Protein AF-A0A925G1A4-F1 (afdb_monomer_lite)

Structure (mmCIF, N/CA/C/O backbone):
data_AF-A0A925G1A4-F1
#
_entry.id   AF-A0A925G1A4-F1
#
loop_
_atom_site.group_PDB
_atom_site.id
_atom_site.type_symbol
_atom_site.label_atom_id
_atom_site.label_alt_id
_atom_site.label_comp_id
_atom_site.label_asym_id
_atom_site.label_entity_id
_atom_site.label_seq_id
_atom_site.pdbx_PDB_ins_code
_atom_site.Cartn_x
_atom_site.Cartn_y
_atom_site.Cartn_z
_atom_site.oc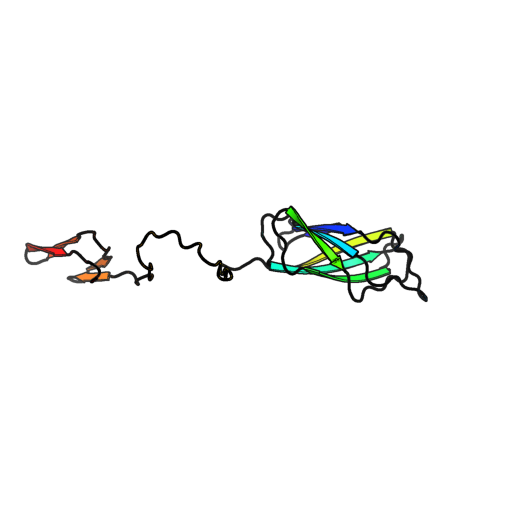cupancy
_atom_site.B_iso_or_equiv
_atom_site.auth_seq_id
_atom_site.auth_comp_id
_atom_site.auth_asym_id
_atom_site.auth_atom_id
_atom_site.pdbx_PDB_model_num
ATOM 1 N N . ALA A 1 1 ? 0.134 -6.797 -3.977 1.00 95.00 1 ALA A N 1
ATOM 2 C CA . ALA A 1 1 ? 1.045 -6.710 -2.817 1.00 95.00 1 ALA A CA 1
ATOM 3 C C . ALA A 1 1 ? 0.226 -6.733 -1.526 1.00 95.00 1 ALA A C 1
ATOM 5 O O . ALA A 1 1 ? -0.954 -6.412 -1.586 1.00 95.00 1 ALA A O 1
ATOM 6 N N . VAL A 1 2 ? 0.806 -7.126 -0.390 1.00 97.75 2 VAL A N 1
ATOM 7 C CA . VAL A 1 2 ? 0.113 -7.206 0.911 1.00 97.75 2 VAL A CA 1
ATOM 8 C C . VAL A 1 2 ? 0.983 -6.549 1.978 1.00 97.75 2 VAL A C 1
ATOM 10 O O . VAL A 1 2 ? 2.199 -6.725 1.942 1.00 97.75 2 VAL A O 1
ATOM 13 N N . ALA A 1 3 ? 0.368 -5.806 2.898 1.00 97.56 3 ALA A N 1
ATOM 14 C CA . ALA A 1 3 ? 1.012 -5.302 4.108 1.00 97.56 3 ALA A CA 1
ATOM 15 C C . ALA A 1 3 ? 0.375 -5.939 5.348 1.00 97.56 3 ALA A C 1
ATOM 17 O O . ALA A 1 3 ? -0.840 -6.164 5.389 1.00 97.56 3 ALA A O 1
ATOM 18 N N . VAL A 1 4 ? 1.205 -6.211 6.352 1.00 96.69 4 VAL A N 1
ATOM 19 C CA . VAL A 1 4 ? 0.800 -6.820 7.623 1.00 96.69 4 VAL A CA 1
ATOM 20 C C . VAL A 1 4 ? 0.774 -5.797 8.759 1.00 96.69 4 VAL A C 1
ATOM 22 O O . VAL A 1 4 ? 1.422 -4.754 8.656 1.00 96.69 4 VAL A O 1
ATOM 25 N N . ASP A 1 5 ? 0.013 -6.085 9.812 1.00 93.06 5 ASP A N 1
ATOM 26 C CA . ASP A 1 5 ? 0.031 -5.337 11.073 1.00 93.06 5 ASP A CA 1
ATOM 27 C C . ASP A 1 5 ? 1.209 -5.750 11.977 1.00 93.06 5 ASP A C 1
ATOM 29 O O . ASP A 1 5 ? 2.064 -6.557 11.598 1.00 93.06 5 ASP A O 1
ATOM 33 N N . ALA A 1 6 ? 1.270 -5.170 13.180 1.00 89.75 6 ALA A N 1
ATOM 34 C CA . ALA A 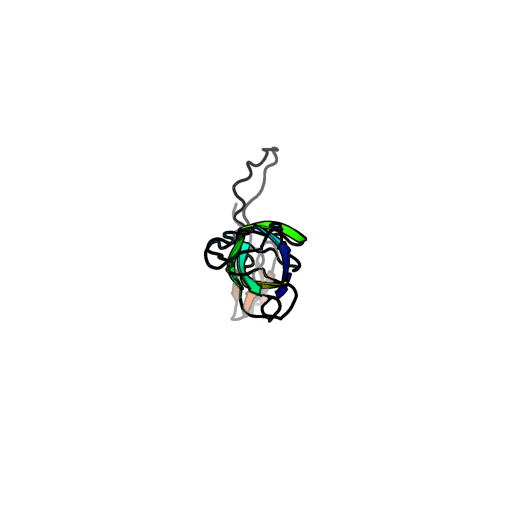1 6 ? 2.320 -5.444 14.159 1.00 89.75 6 ALA A CA 1
ATOM 35 C C . ALA A 1 6 ? 2.320 -6.904 14.650 1.00 89.75 6 ALA A C 1
ATOM 37 O O . ALA A 1 6 ? 3.364 -7.421 15.043 1.00 89.75 6 ALA A O 1
ATOM 38 N N . GLU A 1 7 ? 1.173 -7.584 14.587 1.00 92.25 7 GLU A N 1
ATOM 39 C CA . GLU A 1 7 ? 1.019 -8.996 14.935 1.00 92.25 7 GLU A CA 1
ATOM 40 C C . GLU A 1 7 ? 1.269 -9.935 13.739 1.00 92.25 7 GLU A C 1
ATOM 42 O O . GLU A 1 7 ? 1.119 -11.151 13.861 1.00 92.25 7 GLU A O 1
ATOM 47 N N . GLY A 1 8 ? 1.648 -9.396 12.575 1.00 91.38 8 GLY A N 1
ATOM 48 C CA . GLY A 1 8 ? 1.918 -10.165 11.360 1.00 91.38 8 GLY A CA 1
ATOM 49 C C . GLY A 1 8 ? 0.663 -10.618 10.607 1.00 91.38 8 GLY A C 1
ATOM 50 O O . GLY A 1 8 ? 0.762 -11.416 9.672 1.00 91.38 8 GLY A O 1
ATOM 51 N N . ARG A 1 9 ? -0.522 -10.119 10.969 1.00 94.50 9 ARG A N 1
ATOM 52 C CA . ARG A 1 9 ? -1.778 -10.420 10.271 1.00 94.50 9 ARG A CA 1
ATOM 53 C C . ARG A 1 9 ? -1.912 -9.527 9.048 1.00 94.50 9 ARG A C 1
ATOM 55 O O . ARG A 1 9 ? -1.442 -8.396 9.030 1.00 94.50 9 ARG A O 1
ATOM 62 N N . THR A 1 10 ? -2.586 -10.015 8.011 1.00 96.38 10 THR A N 1
ATOM 63 C CA . THR A 1 10 ? -2.851 -9.204 6.813 1.00 96.38 10 THR A CA 1
ATOM 64 C C . THR A 1 10 ? -3.741 -8.012 7.163 1.00 96.38 10 THR A C 1
ATOM 66 O O . THR A 1 10 ? -4.872 -8.198 7.604 1.00 96.38 10 THR A O 1
ATOM 69 N N . ALA A 1 11 ? -3.240 -6.799 6.929 1.00 97.50 11 ALA A N 1
ATOM 70 C CA . ALA A 1 11 ? -3.959 -5.562 7.209 1.00 97.50 11 ALA A CA 1
ATOM 71 C C . ALA A 1 11 ? -4.447 -4.884 5.928 1.00 97.50 11 ALA A C 1
ATOM 73 O O . ALA A 1 11 ? -5.611 -4.499 5.837 1.00 97.50 11 ALA A O 1
ATOM 74 N N . LEU A 1 12 ? -3.576 -4.777 4.919 1.00 98.44 12 LEU A N 1
ATOM 75 C CA . LEU A 1 12 ? -3.886 -4.105 3.658 1.00 98.44 12 LEU A CA 1
ATOM 76 C C . LEU A 1 12 ? -3.550 -4.984 2.455 1.00 98.44 12 LEU A C 1
ATOM 78 O O . LEU A 1 12 ? -2.507 -5.641 2.423 1.00 98.44 12 LEU A O 1
ATOM 82 N N . ALA A 1 13 ? -4.378 -4.907 1.419 1.00 98.38 13 ALA A N 1
ATOM 83 C CA . ALA A 1 13 ? -4.051 -5.395 0.085 1.00 98.38 13 ALA A CA 1
ATOM 84 C C . ALA A 1 13 ? -3.824 -4.213 -0.865 1.00 98.38 13 ALA A C 1
ATOM 86 O O . ALA A 1 13 ? -4.594 -3.261 -0.889 1.00 98.38 13 ALA A O 1
ATOM 87 N N . GLY A 1 14 ? -2.759 -4.278 -1.661 1.00 98.00 14 GLY A N 1
ATOM 88 C CA . GLY A 1 14 ? -2.402 -3.265 -2.650 1.00 98.00 14 GLY A CA 1
ATOM 89 C C . GLY A 1 14 ? -2.483 -3.800 -4.075 1.00 98.00 14 GLY A C 1
ATOM 90 O O . GLY A 1 14 ? -1.938 -4.870 -4.381 1.00 98.00 14 GLY A O 1
ATOM 91 N N . ARG A 1 15 ? -3.088 -3.013 -4.967 1.00 98.00 15 ARG A N 1
ATOM 92 C CA . ARG A 1 15 ? -3.139 -3.239 -6.418 1.00 98.00 15 ARG A CA 1
ATOM 93 C C . ARG A 1 15 ? -2.623 -2.016 -7.174 1.00 98.00 15 ARG A C 1
ATOM 95 O O . ARG A 1 15 ? -2.890 -0.889 -6.780 1.00 98.00 15 ARG A O 1
ATOM 102 N N . LEU A 1 16 ? -1.930 -2.240 -8.286 1.00 97.12 16 LEU A N 1
ATOM 103 C CA . LEU A 1 16 ? -1.507 -1.165 -9.185 1.00 97.12 16 LEU A CA 1
ATOM 104 C C . LEU A 1 16 ? -2.663 -0.734 -10.090 1.00 97.12 16 LEU A C 1
ATOM 106 O O . LEU A 1 16 ? -3.380 -1.581 -10.629 1.00 97.12 16 LEU A O 1
ATOM 110 N N . ARG A 1 17 ? -2.818 0.580 -10.268 1.00 97.31 17 ARG A N 1
ATOM 111 C CA . ARG A 1 17 ? -3.652 1.171 -11.325 1.00 97.31 17 ARG A CA 1
ATOM 112 C C . ARG A 1 17 ? -2.816 1.658 -12.493 1.00 97.31 17 ARG A C 1
ATOM 114 O O . ARG A 1 17 ? -3.222 1.468 -13.633 1.00 97.31 17 ARG A O 1
ATOM 121 N N . THR A 1 18 ? -1.651 2.239 -12.220 1.00 94.88 18 THR A N 1
ATOM 122 C CA . THR A 1 18 ? -0.686 2.564 -13.271 1.00 94.88 18 THR A CA 1
ATOM 123 C C . THR A 1 18 ? -0.134 1.276 -13.872 1.00 94.88 18 THR A C 1
ATOM 125 O O . THR A 1 18 ? 0.418 0.441 -13.155 1.00 94.88 18 THR A O 1
ATOM 128 N N . THR A 1 19 ? -0.308 1.110 -15.181 1.00 89.94 19 THR A N 1
ATOM 129 C CA . THR A 1 19 ? 0.092 -0.098 -15.914 1.00 89.94 19 THR A CA 1
ATOM 130 C C . THR A 1 19 ? 1.439 0.047 -16.613 1.00 89.94 19 THR A C 1
ATOM 132 O O . THR A 1 19 ? 2.175 -0.933 -16.686 1.00 89.94 19 THR A O 1
ATOM 135 N N . ASP A 1 20 ? 1.791 1.244 -17.093 1.00 93.19 20 ASP A N 1
ATOM 136 C CA . ASP A 1 20 ? 3.121 1.496 -17.652 1.00 93.19 20 ASP A CA 1
ATOM 137 C C . ASP A 1 20 ? 4.078 1.979 -16.561 1.00 93.19 20 ASP A C 1
ATOM 139 O O . ASP A 1 20 ? 3.988 3.105 -16.073 1.00 93.19 20 ASP A O 1
ATOM 143 N N . LEU A 1 21 ? 4.978 1.086 -16.156 1.00 95.25 21 LEU A N 1
ATOM 144 C CA . LEU A 1 21 ? 5.975 1.322 -15.113 1.00 95.25 21 LEU A CA 1
ATOM 145 C C . LEU A 1 21 ? 7.405 1.332 -15.668 1.00 95.25 21 LEU A C 1
ATOM 147 O O . LEU A 1 21 ? 8.360 1.269 -14.897 1.00 95.25 21 LEU A O 1
ATOM 151 N N . ARG A 1 22 ? 7.573 1.380 -16.996 1.00 92.56 22 ARG A N 1
ATOM 152 C CA . ARG A 1 22 ? 8.880 1.296 -17.665 1.00 92.56 22 ARG A CA 1
ATOM 153 C C . ARG A 1 22 ? 9.643 2.617 -17.550 1.00 92.56 22 ARG A C 1
ATOM 155 O O . ARG A 1 22 ? 9.722 3.384 -18.502 1.00 92.56 22 ARG A O 1
ATOM 162 N N . GLY A 1 23 ? 10.184 2.888 -16.367 1.00 91.81 23 GLY A N 1
ATOM 163 C CA . GLY A 1 23 ? 11.063 4.030 -16.138 1.00 91.81 23 GLY A CA 1
ATOM 164 C C . GLY A 1 23 ? 12.496 3.777 -16.599 1.00 91.81 23 GLY A C 1
ATOM 165 O O . GLY A 1 23 ? 12.945 2.632 -16.664 1.00 91.81 23 GLY A O 1
ATOM 166 N N . ALA A 1 24 ? 13.226 4.860 -16.859 1.00 93.75 24 ALA A N 1
ATOM 167 C CA . ALA A 1 24 ? 14.662 4.849 -17.131 1.00 93.75 24 ALA A CA 1
ATOM 168 C C . ALA A 1 24 ? 15.391 5.920 -16.301 1.00 93.75 24 ALA A C 1
ATOM 170 O O . ALA A 1 24 ? 14.769 6.734 -15.614 1.00 93.75 24 ALA A O 1
ATOM 171 N N . ILE A 1 25 ? 16.726 5.913 -16.334 1.00 91.81 25 ILE A N 1
ATOM 172 C CA . ILE A 1 25 ? 17.560 6.830 -15.537 1.00 91.81 25 ILE A CA 1
ATOM 173 C C . ILE A 1 25 ? 17.301 8.299 -15.907 1.00 91.81 25 ILE A C 1
ATOM 175 O O . ILE A 1 25 ? 17.213 9.148 -15.019 1.00 91.81 25 ILE A O 1
ATOM 179 N N . ASP A 1 26 ? 17.179 8.590 -17.199 1.00 94.00 26 ASP A N 1
ATOM 180 C CA . ASP A 1 26 ? 16.955 9.921 -17.773 1.00 94.00 26 ASP A CA 1
ATOM 181 C C . ASP A 1 26 ? 15.467 10.308 -17.841 1.00 94.00 26 ASP A C 1
ATOM 183 O O . ASP A 1 26 ? 15.124 11.489 -17.805 1.00 94.00 26 ASP A O 1
ATOM 187 N N . SER A 1 27 ? 14.583 9.312 -17.879 1.00 94.12 27 SER A N 1
ATOM 188 C CA . SER A 1 27 ? 13.131 9.456 -17.995 1.00 94.12 27 SER A CA 1
ATOM 189 C C . SER A 1 27 ? 12.406 8.586 -16.955 1.00 94.12 27 SER A C 1
ATOM 191 O O . SER A 1 27 ? 11.768 7.581 -17.281 1.00 94.12 27 SER A O 1
ATOM 193 N N . PRO A 1 28 ? 12.513 8.928 -15.658 1.00 95.62 28 PRO A N 1
ATOM 194 C CA . PRO A 1 28 ? 11.901 8.120 -14.618 1.00 95.62 28 PRO A CA 1
ATOM 195 C C . PRO A 1 28 ? 10.377 8.243 -14.649 1.00 95.62 28 PRO A C 1
ATOM 197 O O . PRO A 1 28 ? 9.843 9.347 -14.773 1.00 95.62 28 PRO A O 1
ATOM 200 N N . VAL A 1 29 ? 9.672 7.131 -14.423 1.00 96.12 29 VAL A N 1
ATOM 201 C CA . VAL A 1 29 ? 8.231 7.186 -14.133 1.00 96.12 29 VAL A CA 1
ATOM 202 C C . VAL A 1 29 ? 8.060 7.796 -12.749 1.00 96.12 29 VAL A C 1
ATOM 204 O O . VAL A 1 29 ? 8.656 7.335 -11.769 1.00 96.12 29 VAL A O 1
ATOM 207 N N . THR A 1 30 ? 7.259 8.851 -12.673 1.00 95.06 30 THR A N 1
ATOM 208 C CA . THR A 1 30 ? 6.949 9.551 -11.431 1.00 95.06 30 THR A CA 1
ATOM 209 C C . THR A 1 30 ? 5.496 9.332 -11.056 1.00 95.06 30 THR A C 1
ATOM 211 O O . THR A 1 30 ? 4.650 9.168 -11.927 1.00 95.06 30 THR A O 1
ATOM 214 N N . ASN A 1 31 ? 5.229 9.337 -9.750 1.00 89.88 31 ASN A N 1
ATOM 215 C CA . ASN A 1 31 ? 3.886 9.326 -9.175 1.00 89.88 31 ASN A CA 1
ATOM 216 C C . ASN A 1 31 ? 2.924 8.281 -9.778 1.00 89.88 31 ASN A C 1
ATOM 218 O O . ASN A 1 31 ? 2.151 8.567 -10.691 1.00 89.88 31 ASN A O 1
ATOM 222 N N . ILE A 1 32 ? 2.949 7.062 -9.248 1.00 95.38 32 ILE A N 1
ATOM 223 C CA . ILE A 1 32 ? 2.026 6.013 -9.689 1.00 95.38 32 ILE A CA 1
ATOM 224 C C . ILE A 1 32 ? 0.765 6.018 -8.833 1.00 95.38 32 ILE A C 1
ATOM 226 O O . ILE A 1 32 ? 0.785 6.447 -7.679 1.00 95.38 32 ILE A O 1
ATOM 230 N N . ARG A 1 33 ? -0.300 5.437 -9.380 1.00 97.31 33 ARG A N 1
ATOM 231 C CA . ARG A 1 33 ? -1.564 5.231 -8.688 1.00 97.31 33 ARG A CA 1
ATOM 232 C C . ARG A 1 33 ? -1.710 3.795 -8.210 1.00 97.31 33 ARG A C 1
ATOM 234 O O . ARG A 1 33 ? -1.489 2.835 -8.961 1.00 97.31 33 ARG A O 1
ATOM 241 N N . LEU A 1 34 ? -2.140 3.662 -6.964 1.00 97.56 34 LEU A N 1
ATOM 242 C CA . LEU A 1 34 ? -2.396 2.415 -6.259 1.00 97.56 34 LEU A CA 1
ATOM 243 C C . LEU A 1 34 ? -3.844 2.389 -5.775 1.00 97.56 34 LEU A C 1
ATOM 245 O O . LEU A 1 34 ? -4.405 3.417 -5.419 1.00 97.56 34 LEU A O 1
ATOM 249 N N . VAL A 1 35 ? -4.432 1.200 -5.719 1.00 98.38 35 VAL A N 1
ATOM 250 C CA . VAL A 1 35 ? -5.636 0.925 -4.929 1.00 98.38 35 VAL A CA 1
ATOM 251 C C . VAL A 1 35 ? -5.185 0.187 -3.681 1.00 98.38 35 VAL A C 1
ATOM 253 O O . VAL A 1 35 ? -4.523 -0.850 -3.790 1.00 98.38 35 VAL A O 1
ATOM 256 N N . ILE A 1 36 ? -5.553 0.704 -2.518 1.00 98.50 36 ILE A N 1
ATOM 257 C CA . ILE A 1 36 ? -5.319 0.066 -1.226 1.00 98.50 36 ILE A CA 1
ATOM 258 C C . ILE A 1 36 ? -6.668 -0.341 -0.652 1.00 98.50 36 ILE A C 1
ATOM 260 O O . ILE A 1 36 ? -7.590 0.465 -0.601 1.00 98.50 36 ILE A O 1
ATOM 264 N N . GLU A 1 37 ? -6.765 -1.588 -0.219 1.00 98.56 37 GLU A N 1
ATOM 265 C CA . GLU A 1 37 ? -7.948 -2.180 0.388 1.00 98.56 37 GLU A CA 1
ATOM 266 C C . GLU A 1 37 ? -7.649 -2.585 1.830 1.00 98.56 37 GLU A C 1
ATOM 268 O O . GLU A 1 37 ? -6.616 -3.207 2.100 1.00 98.56 37 GLU A O 1
ATOM 273 N N . ASN A 1 38 ? -8.565 -2.279 2.744 1.00 98.12 38 ASN A N 1
ATOM 274 C CA . ASN A 1 38 ? -8.486 -2.723 4.127 1.00 98.12 38 ASN A CA 1
ATOM 275 C C . ASN A 1 38 ? -9.004 -4.159 4.255 1.00 98.12 38 ASN A C 1
ATOM 277 O O . ASN A 1 38 ? -10.195 -4.431 4.111 1.00 98.12 38 ASN A O 1
ATOM 281 N N . ARG A 1 39 ? -8.090 -5.078 4.557 1.00 97.94 39 ARG A N 1
ATOM 282 C CA . ARG A 1 39 ? -8.366 -6.504 4.777 1.00 97.94 39 ARG A CA 1
ATOM 283 C C . ARG A 1 39 ? -8.416 -6.875 6.260 1.00 97.94 39 ARG A C 1
ATOM 285 O O . ARG A 1 39 ? -8.595 -8.046 6.583 1.00 97.94 39 ARG A O 1
ATOM 292 N N . SER A 1 40 ? -8.242 -5.899 7.148 1.00 95.75 40 SER A N 1
ATOM 293 C CA . SER A 1 40 ? -8.341 -6.091 8.590 1.00 95.75 40 SER A CA 1
ATOM 294 C C . SER A 1 40 ? -9.798 -6.041 9.066 1.00 95.75 40 SER A C 1
ATOM 296 O O . SER A 1 40 ? -10.705 -5.659 8.331 1.00 95.75 40 SER A O 1
ATOM 298 N N . GLN A 1 41 ? -10.010 -6.375 10.338 1.00 93.19 41 GLN A N 1
ATOM 299 C CA . GLN A 1 41 ? -11.290 -6.196 11.035 1.00 93.19 41 GLN A CA 1
ATOM 300 C C . GLN A 1 41 ? -11.466 -4.795 11.652 1.00 93.19 41 GLN A C 1
ATOM 302 O O . GLN A 1 41 ? -12.451 -4.550 12.345 1.00 93.19 41 GLN A O 1
ATOM 307 N N . PHE A 1 42 ? -10.504 -3.889 11.459 1.00 92.81 42 PHE A N 1
ATOM 308 C CA . PHE A 1 42 ? -10.483 -2.577 12.097 1.00 92.81 42 PHE A CA 1
ATOM 309 C C . PHE A 1 42 ? -10.772 -1.467 11.091 1.00 92.81 42 PHE A C 1
ATOM 311 O O . PHE A 1 42 ? -10.340 -1.525 9.944 1.00 92.81 42 PHE A O 1
ATOM 318 N N . PHE A 1 43 ? -11.460 -0.416 11.535 1.00 94.31 43 PHE A N 1
ATOM 319 C CA . PHE A 1 43 ? -11.513 0.847 10.803 1.00 94.31 43 PHE A CA 1
ATOM 320 C C . PHE A 1 43 ? -10.219 1.627 11.052 1.00 94.31 43 PHE A C 1
ATOM 322 O O . PHE A 1 43 ? -9.859 1.866 12.210 1.00 94.31 43 PHE A O 1
ATOM 329 N N . TYR A 1 44 ? -9.558 2.068 9.983 1.00 95.25 44 TYR A N 1
ATOM 330 C CA . TYR A 1 44 ? -8.382 2.927 10.089 1.00 95.25 44 TYR A CA 1
ATOM 331 C C . TYR A 1 44 ? -8.746 4.382 9.800 1.00 95.25 44 TYR A C 1
ATOM 333 O O . TYR A 1 44 ? -9.411 4.673 8.810 1.00 95.25 44 TYR A O 1
ATOM 341 N N . ASN A 1 45 ? -8.287 5.293 10.657 1.00 94.25 45 ASN A N 1
ATOM 342 C CA . ASN A 1 45 ? -8.471 6.746 10.537 1.00 94.25 45 ASN A CA 1
ATOM 343 C C . ASN A 1 45 ? -7.177 7.485 10.169 1.00 94.25 45 ASN A C 1
ATOM 345 O O . ASN A 1 45 ? -7.127 8.710 10.262 1.00 94.25 45 ASN A O 1
ATOM 349 N N . TYR A 1 46 ? -6.121 6.731 9.869 1.00 95.50 46 TYR A N 1
ATOM 350 C CA . TYR A 1 46 ? -4.955 7.189 9.131 1.00 95.50 46 TYR A CA 1
ATOM 351 C C . TYR A 1 46 ? -4.129 5.968 8.728 1.00 95.50 46 TYR A C 1
ATOM 353 O O . TYR A 1 46 ? -3.778 5.130 9.566 1.00 95.50 46 TYR A O 1
ATOM 361 N N . ILE A 1 47 ? -3.791 5.883 7.446 1.00 97.25 47 ILE A N 1
ATOM 362 C CA . ILE A 1 47 ? -2.912 4.859 6.896 1.00 97.25 47 ILE A CA 1
ATOM 363 C C . ILE A 1 47 ? -1.769 5.562 6.179 1.00 97.25 47 ILE A C 1
ATOM 365 O O . ILE A 1 47 ? -1.977 6.458 5.362 1.00 97.25 47 ILE A O 1
ATOM 369 N N . SER A 1 48 ? -0.543 5.115 6.426 1.00 97.69 48 SER A N 1
ATOM 370 C CA . SER A 1 48 ? 0.578 5.468 5.560 1.00 97.69 48 SER A CA 1
ATOM 371 C C . SER A 1 48 ? 1.572 4.330 5.454 1.00 97.69 48 SER A C 1
ATOM 373 O O . SER A 1 48 ? 1.630 3.441 6.308 1.00 97.69 48 SER A O 1
ATOM 375 N N . GLY A 1 49 ? 2.343 4.346 4.377 1.00 97.38 49 GLY A N 1
ATOM 376 C CA . GLY A 1 49 ? 3.285 3.285 4.098 1.00 97.38 49 GLY A CA 1
ATOM 377 C C . GLY A 1 49 ? 4.117 3.541 2.859 1.00 97.38 49 GLY A C 1
ATOM 378 O O . GLY A 1 49 ? 4.014 4.586 2.222 1.00 97.38 49 GLY A O 1
ATOM 379 N N . TRP A 1 50 ? 4.937 2.559 2.515 1.00 97.81 50 TRP A N 1
ATOM 380 C CA . TRP A 1 50 ? 5.830 2.602 1.366 1.00 97.81 50 TRP A CA 1
ATOM 381 C C . TRP A 1 50 ? 5.413 1.579 0.324 1.00 97.81 50 TRP A C 1
ATOM 383 O O . TRP A 1 50 ? 5.116 0.434 0.662 1.00 97.81 50 TRP A O 1
ATOM 393 N N . ALA A 1 51 ? 5.436 1.982 -0.940 1.00 97.94 51 ALA A N 1
ATOM 394 C CA . ALA A 1 51 ? 5.414 1.097 -2.089 1.00 97.94 51 ALA A CA 1
ATOM 395 C C . ALA A 1 51 ? 6.828 1.035 -2.676 1.00 97.94 51 ALA A C 1
ATOM 397 O O . ALA A 1 51 ? 7.352 2.046 -3.147 1.00 97.94 51 ALA A O 1
ATOM 398 N N . THR A 1 52 ? 7.449 -0.142 -2.634 1.00 97.88 52 THR A N 1
ATOM 399 C CA . THR A 1 52 ? 8.813 -0.365 -3.134 1.00 97.88 52 THR A CA 1
ATOM 400 C C . THR A 1 52 ? 8.765 -1.253 -4.371 1.00 97.88 52 THR A C 1
ATOM 402 O O . THR A 1 52 ? 8.084 -2.280 -4.370 1.00 97.88 52 THR A O 1
ATOM 405 N N . PHE A 1 53 ? 9.514 -0.880 -5.403 1.00 97.75 53 PHE A N 1
ATOM 406 C CA . PHE A 1 53 ? 9.562 -1.552 -6.700 1.00 97.75 53 PHE A CA 1
ATOM 407 C C . PHE A 1 53 ? 10.947 -2.132 -6.951 1.00 97.75 53 PHE A C 1
ATOM 409 O O . PHE A 1 53 ? 11.949 -1.503 -6.601 1.00 97.75 53 PHE A O 1
ATOM 416 N N . TYR A 1 54 ? 10.994 -3.299 -7.586 1.00 97.56 54 TYR A N 1
ATOM 417 C CA . TYR A 1 54 ? 12.221 -4.039 -7.857 1.00 97.56 54 TYR A CA 1
ATOM 418 C C . TYR A 1 54 ? 12.253 -4.523 -9.305 1.00 97.56 54 TYR A C 1
ATOM 420 O O . TYR A 1 54 ? 11.205 -4.889 -9.845 1.00 97.56 54 TYR A O 1
ATOM 428 N N . ASP A 1 55 ? 13.431 -4.527 -9.922 1.00 96.50 55 ASP A N 1
ATOM 429 C CA . ASP A 1 55 ? 13.658 -5.138 -11.236 1.00 96.50 55 ASP A CA 1
ATOM 430 C C . ASP A 1 55 ? 13.639 -6.679 -11.167 1.00 96.50 55 ASP A C 1
ATOM 432 O O . ASP A 1 55 ? 13.235 -7.273 -10.160 1.00 96.50 55 ASP A O 1
ATOM 436 N N . ALA A 1 56 ? 13.997 -7.333 -12.275 1.00 96.62 56 ALA A N 1
ATOM 437 C CA . ALA A 1 56 ? 13.991 -8.790 -12.391 1.00 96.62 56 ALA A CA 1
ATOM 438 C C . ALA A 1 56 ? 15.063 -9.454 -11.510 1.00 96.62 56 ALA A C 1
ATOM 440 O O . ALA A 1 56 ? 14.888 -10.592 -11.076 1.00 96.62 56 ALA A O 1
ATOM 441 N N . GLU A 1 57 ? 16.137 -8.729 -11.206 1.00 97.00 57 GLU A N 1
ATOM 442 C CA . GLU A 1 57 ? 17.255 -9.147 -10.367 1.00 97.00 57 GLU A CA 1
ATOM 443 C C . GLU A 1 57 ? 17.001 -8.876 -8.872 1.00 97.00 57 GLU A C 1
ATOM 445 O O . GLU A 1 57 ? 17.785 -9.290 -8.017 1.00 97.00 57 GLU A O 1
ATOM 450 N N . GLY A 1 58 ? 15.896 -8.202 -8.536 1.00 95.19 58 GLY A N 1
ATOM 451 C CA . GLY A 1 58 ? 15.537 -7.848 -7.164 1.00 95.19 58 GLY A CA 1
ATOM 452 C C . GLY A 1 58 ? 16.225 -6.578 -6.651 1.00 95.19 58 GLY A C 1
ATOM 453 O O . GLY A 1 58 ? 16.181 -6.298 -5.449 1.00 95.19 58 GLY A O 1
ATOM 454 N N . VAL A 1 59 ? 16.842 -5.785 -7.527 1.00 96.25 59 VAL A N 1
ATOM 455 C CA . VAL A 1 59 ? 17.418 -4.481 -7.191 1.00 96.25 59 VAL A CA 1
ATOM 456 C C . VAL A 1 59 ? 16.307 -3.435 -7.155 1.00 96.25 59 VAL A C 1
ATOM 458 O O . VAL A 1 59 ? 15.362 -3.440 -7.941 1.00 96.25 59 VAL A O 1
ATOM 461 N N . ARG A 1 60 ? 16.378 -2.523 -6.181 1.00 96.31 60 ARG A N 1
ATOM 462 C CA . ARG A 1 60 ? 15.338 -1.512 -5.961 1.00 96.31 60 ARG A CA 1
ATOM 463 C C . ARG A 1 60 ? 15.313 -0.488 -7.108 1.00 96.31 60 ARG A C 1
ATOM 465 O O . ARG A 1 60 ? 16.215 0.340 -7.202 1.00 96.31 60 ARG A O 1
ATOM 472 N N . CYS A 1 61 ? 14.225 -0.466 -7.883 1.00 95.31 61 CYS A N 1
ATOM 473 C CA . CYS A 1 61 ? 13.971 0.522 -8.941 1.00 95.31 61 CYS A CA 1
ATOM 474 C C . CYS A 1 61 ? 13.515 1.885 -8.419 1.00 95.31 61 CYS A C 1
ATOM 476 O O . CYS A 1 61 ? 13.753 2.912 -9.060 1.00 95.31 61 CYS A O 1
ATOM 478 N N . GLY A 1 62 ? 12.812 1.891 -7.289 1.00 96.38 62 GLY A N 1
ATOM 479 C CA . GLY A 1 62 ? 12.268 3.099 -6.688 1.00 96.38 62 GLY A CA 1
ATOM 480 C C . GLY A 1 62 ? 11.349 2.793 -5.514 1.00 96.38 62 GLY A C 1
ATOM 481 O O . GLY A 1 62 ? 10.962 1.648 -5.273 1.00 96.38 62 GLY A O 1
ATOM 482 N N . GLU A 1 63 ? 11.027 3.837 -4.764 1.00 96.62 63 GLU A N 1
ATOM 483 C CA . GLU A 1 63 ? 10.163 3.772 -3.593 1.00 96.62 63 GLU A CA 1
ATOM 484 C C . GLU A 1 63 ? 9.335 5.051 -3.476 1.00 96.62 63 GLU A C 1
ATOM 486 O O . GLU A 1 63 ? 9.811 6.138 -3.809 1.00 96.62 63 GLU A O 1
ATOM 491 N N . GLY A 1 64 ? 8.083 4.904 -3.054 1.00 96.50 64 GLY A N 1
ATOM 492 C CA . GLY A 1 64 ? 7.133 5.998 -2.927 1.00 96.50 64 GLY A CA 1
ATOM 493 C C . GLY A 1 64 ? 6.275 5.836 -1.688 1.00 96.50 64 GLY A C 1
ATOM 494 O O . GLY A 1 64 ? 5.900 4.721 -1.328 1.00 96.50 64 GLY A O 1
ATOM 495 N N . LEU A 1 65 ? 5.974 6.950 -1.031 1.00 97.31 65 LEU A N 1
ATOM 496 C CA . LEU A 1 65 ? 5.082 6.974 0.121 1.00 97.31 65 LEU A CA 1
ATOM 497 C C . LEU A 1 65 ? 3.636 6.972 -0.371 1.00 97.31 65 LEU A C 1
ATOM 499 O O . LEU A 1 65 ? 3.318 7.736 -1.272 1.00 97.31 65 LEU A O 1
ATOM 503 N N . PHE A 1 66 ? 2.759 6.190 0.248 1.00 97.62 66 PHE A N 1
ATOM 504 C CA . PHE A 1 66 ? 1.314 6.325 0.082 1.00 97.62 66 PHE A CA 1
ATOM 505 C C . PHE A 1 66 ? 0.669 6.745 1.403 1.00 97.62 66 PHE A C 1
ATOM 507 O O . PHE A 1 66 ? 1.171 6.426 2.488 1.00 97.62 66 PHE A O 1
ATOM 514 N N . LYS A 1 67 ? -0.445 7.472 1.306 1.00 97.69 67 LYS A N 1
ATOM 515 C CA . LYS A 1 67 ? -1.237 7.935 2.450 1.00 97.69 67 LYS A CA 1
ATOM 516 C C . LYS A 1 67 ? -2.724 7.856 2.141 1.00 97.69 67 LYS A C 1
ATOM 518 O O . LYS A 1 67 ? -3.127 8.109 1.006 1.00 97.69 67 LYS A O 1
ATOM 523 N N . LEU A 1 68 ? -3.510 7.522 3.155 1.00 97.12 68 LEU A N 1
ATOM 524 C CA . LEU A 1 68 ? -4.969 7.536 3.132 1.00 97.12 68 LEU A CA 1
ATOM 525 C C . LEU A 1 68 ? -5.470 8.042 4.480 1.00 97.12 68 LEU A C 1
ATOM 527 O O . LEU A 1 68 ? -4.961 7.630 5.525 1.00 97.12 68 LEU A O 1
ATOM 531 N N . ASP A 1 69 ? -6.477 8.906 4.449 1.00 93.19 69 ASP A N 1
ATOM 532 C CA . ASP A 1 69 ? -7.022 9.500 5.668 1.00 93.19 69 ASP A CA 1
ATOM 533 C C . ASP A 1 69 ? -7.945 8.532 6.405 1.00 93.19 69 ASP A C 1
ATOM 535 O O . ASP A 1 69 ? -7.887 8.439 7.620 1.00 93.19 69 ASP A O 1
ATOM 539 N N . ALA A 1 70 ? -8.775 7.768 5.699 1.00 94.50 70 ALA A N 1
ATOM 540 C CA . ALA A 1 70 ? -9.658 6.789 6.319 1.00 94.50 70 ALA A CA 1
ATOM 541 C C . ALA A 1 70 ? -9.903 5.599 5.393 1.00 94.50 70 ALA A C 1
ATOM 543 O O . ALA A 1 70 ? -9.906 5.754 4.172 1.00 94.50 70 ALA A O 1
ATOM 544 N N . LEU A 1 71 ? -10.092 4.417 5.982 1.00 96.44 71 LEU A N 1
ATOM 545 C CA . LEU A 1 71 ? -10.451 3.211 5.242 1.00 96.44 71 LEU A CA 1
ATOM 546 C C . LEU A 1 71 ? -11.224 2.240 6.143 1.00 96.44 71 LEU A C 1
ATOM 548 O O . LEU A 1 71 ? -10.668 1.653 7.082 1.00 96.44 71 LEU A O 1
ATOM 552 N N . ALA A 1 72 ? -12.512 2.069 5.862 1.00 96.12 72 ALA A N 1
ATOM 553 C CA . ALA A 1 72 ? -13.372 1.118 6.547 1.00 96.12 72 ALA A CA 1
ATOM 554 C C . ALA A 1 72 ? -13.020 -0.331 6.200 1.00 96.12 72 ALA A C 1
ATOM 556 O O . ALA A 1 72 ? -12.273 -0.613 5.267 1.00 96.12 72 ALA A O 1
ATOM 557 N N . VAL A 1 73 ? -13.552 -1.270 6.980 1.00 96.25 73 VAL A N 1
ATOM 558 C CA . VAL A 1 73 ? -13.350 -2.706 6.752 1.00 96.25 73 VAL A CA 1
ATOM 559 C C . VAL A 1 73 ? -13.867 -3.083 5.364 1.00 96.25 73 VAL A C 1
ATOM 561 O O . VAL A 1 73 ? -15.008 -2.777 5.028 1.00 96.25 73 VAL A O 1
ATOM 564 N N . SER A 1 74 ? -13.041 -3.774 4.575 1.00 96.12 74 SER A N 1
ATOM 565 C CA . SER A 1 74 ? -13.317 -4.142 3.173 1.00 96.12 74 SER A CA 1
ATOM 566 C C . SER A 1 74 ? -13.489 -2.963 2.204 1.00 96.12 74 SER A C 1
ATOM 568 O O . SER A 1 74 ? -13.845 -3.172 1.045 1.00 96.12 74 SER A O 1
ATOM 570 N N . GLU A 1 75 ? -13.227 -1.729 2.638 1.00 97.75 75 GLU A N 1
ATOM 571 C CA . GLU A 1 75 ? -13.199 -0.572 1.748 1.00 97.75 75 GLU A CA 1
ATOM 572 C C . GLU A 1 75 ? -11.880 -0.532 0.973 1.00 97.75 75 GLU A C 1
ATOM 574 O O . GLU A 1 75 ? -10.823 -0.925 1.480 1.00 97.75 75 GLU A O 1
ATOM 579 N N . ALA A 1 76 ? -11.943 -0.028 -0.259 1.00 98.25 76 ALA A N 1
ATOM 580 C CA . ALA A 1 76 ? -10.778 0.244 -1.081 1.00 98.25 76 ALA A CA 1
ATOM 581 C C . ALA A 1 76 ? -10.776 1.697 -1.557 1.00 98.25 76 ALA A C 1
ATOM 583 O O . ALA A 1 76 ? -11.804 2.216 -1.988 1.00 98.25 76 ALA A O 1
ATOM 584 N N . ALA A 1 77 ? -9.603 2.320 -1.536 1.00 98.12 77 ALA A N 1
ATOM 585 C CA . ALA A 1 77 ? -9.404 3.694 -1.971 1.00 98.12 77 ALA A CA 1
ATOM 586 C C . ALA A 1 77 ? -8.198 3.799 -2.907 1.00 98.12 77 ALA A C 1
ATOM 588 O O . ALA A 1 77 ? -7.220 3.053 -2.788 1.00 98.12 77 ALA A O 1
ATOM 589 N N . GLU A 1 78 ? -8.276 4.735 -3.850 1.00 97.81 78 GLU A N 1
ATOM 590 C CA . GLU A 1 78 ? -7.154 5.077 -4.717 1.00 97.81 78 GLU A CA 1
ATOM 591 C C . GLU A 1 78 ? -6.258 6.112 -4.037 1.00 97.81 78 GLU A C 1
ATOM 593 O O . GLU A 1 78 ? -6.732 7.078 -3.445 1.00 97.81 78 GLU A O 1
ATOM 598 N N . THR A 1 79 ? -4.950 5.900 -4.119 1.00 97.81 79 THR A N 1
ATOM 599 C CA . THR A 1 79 ? -3.933 6.820 -3.613 1.00 97.81 79 THR A CA 1
ATOM 600 C C . THR A 1 79 ? -2.762 6.856 -4.578 1.00 97.81 79 THR A C 1
ATOM 602 O O . THR A 1 79 ? -2.464 5.882 -5.274 1.00 97.81 79 THR A O 1
ATOM 605 N N . ASP A 1 80 ? -2.108 8.001 -4.625 1.00 97.25 80 ASP A N 1
ATOM 606 C CA . ASP A 1 80 ? -0.927 8.227 -5.437 1.00 97.25 80 ASP A CA 1
ATOM 607 C C . ASP A 1 80 ? 0.339 8.050 -4.575 1.00 97.25 80 ASP A C 1
ATOM 609 O O . ASP A 1 80 ? 0.276 8.030 -3.341 1.00 97.25 80 ASP A O 1
ATOM 613 N N . THR A 1 81 ? 1.508 7.917 -5.208 1.00 96.94 81 THR A N 1
ATOM 614 C CA . THR A 1 81 ? 2.798 7.819 -4.504 1.00 96.94 81 THR A CA 1
ATOM 615 C C . THR A 1 81 ? 3.689 9.037 -4.774 1.00 96.94 81 THR A C 1
ATOM 617 O O . THR A 1 81 ? 4.632 8.959 -5.583 1.00 96.94 81 THR A O 1
ATOM 620 N N . PRO A 1 82 ? 3.426 10.187 -4.131 1.00 93.06 82 PRO A N 1
ATOM 621 C CA . PRO A 1 82 ? 4.228 11.382 -4.338 1.00 93.06 82 PRO A CA 1
ATOM 622 C C . PRO A 1 82 ? 5.707 11.120 -4.026 1.00 93.06 82 PRO A C 1
ATOM 624 O O . PRO A 1 82 ? 6.061 10.424 -3.074 1.00 93.06 82 PRO A O 1
ATOM 627 N N . GLY A 1 83 ? 6.585 11.679 -4.859 1.00 89.81 83 GLY A N 1
ATOM 628 C CA . GLY A 1 83 ? 8.037 11.532 -4.723 1.00 89.81 83 GLY A CA 1
ATOM 629 C C . GLY A 1 83 ? 8.620 10.222 -5.264 1.00 89.81 83 GLY A C 1
ATOM 630 O O . GLY A 1 83 ? 9.843 10.127 -5.369 1.00 89.81 83 GLY A O 1
ATOM 631 N N . LEU A 1 84 ? 7.795 9.249 -5.677 1.00 96.12 84 LEU A N 1
ATOM 632 C CA . LEU A 1 84 ? 8.290 8.054 -6.366 1.00 96.12 84 LEU A CA 1
ATOM 633 C C . LEU A 1 84 ? 9.000 8.439 -7.668 1.00 96.12 84 LEU A C 1
ATOM 635 O O . LEU A 1 84 ? 8.476 9.224 -8.461 1.00 96.12 84 LEU A O 1
ATOM 639 N N . ARG A 1 85 ? 10.162 7.823 -7.908 1.00 96.25 85 ARG A N 1
ATOM 640 C CA . ARG A 1 85 ? 10.875 7.859 -9.191 1.00 96.25 85 ARG A CA 1
ATOM 641 C C . ARG A 1 85 ? 11.370 6.455 -9.525 1.00 96.25 85 ARG A C 1
ATOM 643 O O . ARG A 1 85 ? 12.298 5.974 -8.880 1.00 96.25 85 ARG A O 1
ATOM 650 N N . LEU A 1 86 ? 10.753 5.809 -10.511 1.00 96.56 86 LEU A N 1
ATOM 651 C CA . LEU A 1 86 ? 11.200 4.516 -11.030 1.00 96.56 86 LEU A CA 1
ATOM 652 C C . LEU A 1 86 ? 12.260 4.749 -12.102 1.00 96.56 86 LEU A C 1
ATOM 654 O O . LEU A 1 86 ? 11.969 5.381 -13.114 1.00 96.56 86 LEU A O 1
ATOM 658 N N . LYS A 1 87 ? 13.478 4.254 -11.877 1.00 95.62 87 LYS A N 1
ATOM 659 C CA . LYS A 1 87 ? 14.615 4.412 -12.808 1.00 95.62 87 LYS A CA 1
ATOM 660 C C . LYS A 1 87 ? 14.903 3.162 -13.649 1.00 95.62 87 LYS A C 1
ATOM 662 O O . LYS A 1 87 ? 15.869 3.147 -14.405 1.00 95.62 87 LYS A O 1
ATOM 667 N N . CYS A 1 88 ? 14.083 2.131 -13.487 1.00 95.00 88 CYS A N 1
ATOM 668 C CA . CYS A 1 88 ? 14.079 0.905 -14.274 1.00 95.00 88 CYS A CA 1
ATOM 669 C C . CYS A 1 88 ? 12.646 0.398 -14.451 1.00 95.00 88 CYS A C 1
ATOM 671 O O . CYS A 1 88 ? 11.716 0.919 -13.828 1.00 95.00 88 CYS A O 1
ATOM 673 N N . ALA A 1 89 ? 12.479 -0.625 -15.293 1.00 95.50 89 ALA A N 1
ATOM 674 C CA . ALA A 1 89 ? 11.233 -1.363 -15.434 1.00 95.50 89 ALA A CA 1
ATOM 675 C C . ALA A 1 89 ? 11.113 -2.394 -14.295 1.00 95.50 89 ALA A C 1
ATOM 677 O O . ALA A 1 89 ? 11.888 -3.352 -14.264 1.00 95.50 89 ALA A O 1
ATOM 678 N N . PRO A 1 90 ? 10.174 -2.225 -13.350 1.00 96.81 90 PRO A N 1
ATOM 679 C CA . PRO A 1 90 ? 10.043 -3.152 -12.243 1.00 96.81 90 PRO A CA 1
ATOM 680 C C . PRO A 1 90 ? 9.363 -4.451 -12.686 1.00 96.81 90 PRO A C 1
ATOM 682 O O . PRO A 1 90 ? 8.364 -4.430 -13.404 1.00 96.81 90 PRO A O 1
ATOM 685 N N . ALA A 1 91 ? 9.876 -5.578 -12.200 1.00 96.44 91 ALA A N 1
ATOM 686 C CA . ALA A 1 91 ? 9.262 -6.894 -12.349 1.00 96.44 91 ALA A CA 1
ATOM 687 C C . ALA A 1 91 ? 8.360 -7.234 -11.154 1.00 96.44 91 ALA A C 1
ATOM 689 O O . ALA A 1 91 ? 7.348 -7.921 -11.299 1.00 96.44 91 ALA A O 1
ATOM 690 N N . THR A 1 92 ? 8.708 -6.743 -9.961 1.00 96.94 92 THR A N 1
ATOM 691 C CA . THR A 1 92 ? 7.953 -6.996 -8.731 1.00 96.94 92 THR A CA 1
ATOM 692 C C . THR A 1 92 ? 7.836 -5.740 -7.878 1.00 96.94 92 THR A C 1
ATOM 694 O O . THR A 1 92 ? 8.539 -4.744 -8.065 1.00 96.94 92 THR A O 1
ATOM 697 N N . TRP A 1 93 ? 6.905 -5.767 -6.929 1.00 97.31 93 TRP A N 1
ATOM 698 C CA . TRP A 1 93 ? 6.695 -4.665 -6.003 1.00 97.31 93 TRP A CA 1
ATOM 699 C C . TRP A 1 93 ? 6.061 -5.153 -4.705 1.00 97.31 93 TRP A C 1
ATOM 701 O O . TRP A 1 93 ? 5.397 -6.194 -4.660 1.00 97.31 93 TRP A O 1
ATOM 711 N N . ARG A 1 94 ? 6.243 -4.374 -3.642 1.00 97.19 94 ARG A N 1
ATOM 712 C CA . ARG A 1 94 ? 5.668 -4.632 -2.321 1.00 97.19 94 ARG A CA 1
ATOM 713 C C . ARG A 1 94 ? 5.094 -3.361 -1.718 1.00 97.19 94 ARG A C 1
ATOM 715 O O . ARG A 1 94 ? 5.500 -2.262 -2.088 1.00 97.19 94 ARG A O 1
ATOM 722 N N . ILE A 1 95 ? 4.206 -3.538 -0.746 1.00 97.81 95 ILE A N 1
ATOM 723 C CA . ILE A 1 95 ? 3.757 -2.464 0.136 1.00 97.81 95 ILE A CA 1
ATOM 724 C C . ILE A 1 95 ? 4.114 -2.805 1.577 1.00 97.81 95 ILE A C 1
ATOM 726 O O . ILE A 1 95 ? 4.095 -3.972 1.962 1.00 97.81 95 ILE A O 1
ATOM 730 N N . VAL A 1 96 ? 4.425 -1.788 2.367 1.00 97.62 96 VAL A N 1
ATOM 731 C CA . VAL A 1 96 ? 4.613 -1.891 3.815 1.00 97.62 96 VAL A CA 1
ATOM 732 C C . VAL A 1 96 ? 3.805 -0.780 4.455 1.00 97.62 96 VAL A C 1
ATOM 734 O O . VAL A 1 96 ? 3.988 0.379 4.092 1.00 97.62 96 VAL A O 1
ATOM 737 N N . ALA A 1 97 ? 2.928 -1.118 5.395 1.00 96.75 97 ALA A N 1
ATOM 738 C CA . ALA A 1 97 ? 2.237 -0.127 6.206 1.00 96.75 97 ALA A CA 1
ATOM 739 C C . ALA A 1 97 ? 3.154 0.283 7.363 1.00 96.75 97 ALA A C 1
ATOM 741 O O . ALA A 1 97 ? 3.618 -0.568 8.116 1.00 96.75 97 ALA A O 1
ATOM 742 N N . THR A 1 98 ? 3.447 1.575 7.482 1.00 96.12 98 THR A N 1
ATOM 743 C CA . THR A 1 98 ? 4.242 2.123 8.592 1.00 96.12 98 THR A CA 1
ATOM 744 C C . THR A 1 98 ? 3.361 2.711 9.680 1.00 96.12 98 THR A C 1
ATOM 746 O O . THR A 1 98 ? 3.761 2.732 10.837 1.00 96.12 98 THR A O 1
ATOM 749 N N . ASN A 1 99 ? 2.158 3.165 9.320 1.00 95.69 99 ASN A N 1
ATOM 750 C CA . ASN A 1 99 ? 1.150 3.614 10.266 1.00 95.69 99 ASN A CA 1
ATOM 751 C C . ASN A 1 99 ? -0.198 3.005 9.889 1.00 95.69 99 ASN A C 1
ATOM 753 O O . ASN A 1 99 ? -0.664 3.178 8.762 1.00 95.69 99 ASN A O 1
ATOM 757 N N . LEU A 1 100 ? -0.809 2.327 10.854 1.00 95.88 100 LEU A N 1
ATOM 758 C CA . LEU A 1 100 ? -2.168 1.799 10.806 1.00 95.88 100 LEU A CA 1
ATOM 759 C C . LEU A 1 100 ? -2.887 2.297 12.059 1.00 95.88 100 LEU A C 1
ATOM 761 O O . LEU A 1 100 ? -2.951 1.599 13.069 1.00 95.88 100 LEU A O 1
ATOM 765 N N . LEU A 1 101 ? -3.342 3.550 12.031 1.00 93.62 101 LEU A N 1
ATOM 766 C CA . LEU A 1 101 ? -3.981 4.152 13.195 1.00 93.62 101 LEU A CA 1
ATOM 767 C C . LEU A 1 101 ? -5.460 3.789 13.197 1.00 93.62 101 LEU A C 1
ATOM 769 O O . LEU A 1 101 ? -6.178 4.047 12.228 1.00 93.62 101 LEU A O 1
ATOM 773 N N . THR A 1 102 ? -5.884 3.160 14.288 1.00 88.75 102 THR A N 1
ATOM 774 C CA . THR A 1 102 ? -7.289 2.905 14.596 1.00 88.75 102 THR A CA 1
ATOM 775 C C . THR A 1 102 ? -7.790 3.979 15.552 1.00 88.75 102 THR A C 1
ATOM 777 O O . THR A 1 102 ? -7.030 4.591 16.307 1.00 88.75 102 THR A O 1
ATOM 780 N N . ARG A 1 103 ? -9.093 4.235 15.508 1.00 74.25 103 ARG A N 1
ATOM 781 C CA . ARG A 1 103 ? -9.728 5.260 16.330 1.00 74.25 103 ARG A CA 1
ATOM 782 C C . ARG A 1 103 ? -9.705 4.841 17.800 1.00 74.25 103 ARG A C 1
ATOM 784 O O . ARG A 1 103 ? -10.296 3.824 18.151 1.00 74.25 103 ARG A O 1
ATOM 791 N N . ALA A 1 104 ? -9.120 5.660 18.669 1.00 57.94 104 ALA A N 1
ATOM 792 C CA . ALA A 1 104 ? -9.414 5.601 20.095 1.00 57.94 104 ALA A CA 1
ATOM 793 C C . ALA A 1 104 ? -10.726 6.364 20.341 1.00 57.94 104 ALA A C 1
ATOM 795 O O . ALA A 1 104 ? -10.719 7.586 20.293 1.00 57.94 104 ALA A O 1
ATOM 796 N N . GLY A 1 105 ? -11.842 5.647 20.518 1.00 53.69 105 GLY A N 1
ATOM 797 C CA . GLY A 1 105 ? -13.078 6.075 21.207 1.00 53.69 105 GLY A CA 1
ATOM 798 C C . GLY A 1 105 ? -13.894 7.280 20.701 1.00 53.69 105 GLY A C 1
ATOM 799 O O . GLY A 1 105 ? -15.116 7.182 20.610 1.00 53.69 105 GLY A O 1
ATOM 800 N N . ASP A 1 106 ? -13.285 8.406 20.344 1.00 47.62 106 ASP A N 1
ATOM 801 C CA . ASP A 1 106 ? -13.992 9.688 20.298 1.00 47.62 106 ASP A CA 1
ATOM 802 C C . ASP A 1 106 ? -14.511 10.019 18.912 1.00 47.62 106 ASP A C 1
ATOM 804 O O . ASP A 1 106 ? -13.868 10.642 18.065 1.00 47.62 106 ASP A O 1
ATOM 808 N N . THR A 1 107 ? -15.717 9.532 18.631 1.00 54.12 107 THR A N 1
ATOM 809 C CA . THR A 1 107 ? -16.486 9.879 17.427 1.00 54.12 107 THR A CA 1
ATOM 810 C C . THR A 1 107 ? -17.127 11.230 17.614 1.00 54.12 107 THR A C 1
ATOM 812 O O . THR A 1 107 ? -18.278 11.316 18.012 1.00 54.12 107 THR A O 1
ATOM 815 N N . ALA A 1 108 ? -16.383 12.292 17.288 1.00 52.38 108 ALA A N 1
ATOM 816 C CA . ALA A 1 108 ? -16.986 13.567 16.944 1.00 52.38 108 ALA A CA 1
ATOM 817 C C . ALA A 1 108 ? -17.855 13.340 15.698 1.00 52.38 108 ALA A C 1
ATOM 819 O O . ALA A 1 108 ? -17.370 13.393 14.570 1.00 52.38 108 ALA A O 1
ATOM 820 N N . LYS A 1 109 ? -19.128 12.992 15.911 1.00 49.28 109 LYS A N 1
ATOM 821 C CA . LYS A 1 109 ? -20.162 13.100 14.885 1.00 49.28 109 LYS A CA 1
ATOM 822 C C . LYS A 1 109 ? -20.272 14.590 14.555 1.00 49.28 109 LYS A C 1
ATOM 824 O O . LYS A 1 109 ? -20.651 15.352 15.445 1.00 49.28 109 LYS A O 1
ATOM 829 N N . PRO A 1 110 ? -19.939 15.032 13.331 1.00 47.50 110 PRO A N 1
ATOM 830 C CA . PRO A 1 110 ? -20.298 16.372 12.898 1.00 47.50 110 PRO A CA 1
ATOM 831 C C . PRO A 1 110 ? -21.816 16.470 12.994 1.00 47.50 110 PRO A C 1
ATOM 833 O O . PRO A 1 110 ? -22.507 15.542 12.573 1.00 47.50 110 PRO A O 1
ATOM 836 N N . SER A 1 111 ? -22.296 17.545 13.608 1.00 51.03 111 SER A N 1
ATOM 837 C CA . SER A 1 111 ? -23.693 17.812 13.935 1.00 51.03 111 SER A CA 1
ATOM 838 C C . SER A 1 111 ? -24.594 17.451 12.756 1.00 51.03 111 SER A C 1
ATOM 840 O O . SER A 1 111 ? -24.722 18.208 11.794 1.00 51.03 111 SER A O 1
ATOM 842 N N . GLN A 1 112 ? -25.200 16.268 12.808 1.00 43.75 112 GLN A N 1
ATOM 843 C CA . GLN A 1 112 ? -26.328 15.965 11.952 1.00 43.75 112 GLN A CA 1
ATOM 844 C C . GLN A 1 112 ? -27.425 16.931 12.404 1.00 43.75 112 GLN A C 1
ATOM 846 O O . GLN A 1 112 ? -27.706 16.963 13.603 1.00 43.75 112 GLN A O 1
ATOM 851 N N . PRO A 1 113 ? -28.016 17.751 11.517 1.00 48.69 113 PRO A N 1
ATOM 852 C CA . PRO A 1 113 ? -29.238 18.449 11.866 1.00 48.69 113 PRO A CA 1
ATOM 853 C C . PRO A 1 113 ? -30.243 17.364 12.230 1.00 48.69 113 PRO A C 1
ATOM 855 O O . PRO A 1 113 ? -30.644 16.568 11.376 1.00 48.69 113 PRO A O 1
ATOM 858 N N . GLU A 1 114 ? -30.556 17.263 13.516 1.00 42.91 114 GLU A N 1
ATOM 859 C CA . GLU A 1 114 ? -31.625 16.410 13.993 1.00 42.91 114 GLU A CA 1
ATOM 860 C C . GLU A 1 114 ? -32.874 16.827 13.223 1.00 42.91 114 GLU A C 1
ATOM 862 O O . GLU A 1 114 ? -33.308 17.981 13.272 1.00 42.91 114 GLU A O 1
ATOM 867 N N . ALA A 1 115 ? -33.421 15.902 12.437 1.00 44.97 115 ALA A N 1
ATOM 868 C CA . ALA A 1 115 ? -34.776 16.059 11.960 1.00 44.97 115 ALA A CA 1
ATOM 869 C C . ALA A 1 115 ? -35.645 16.174 13.217 1.00 44.97 115 ALA A C 1
ATOM 871 O O . ALA A 1 115 ? -35.788 15.212 13.968 1.00 44.97 115 ALA A O 1
ATOM 872 N N . VAL A 1 116 ? -36.156 17.378 13.466 1.00 45.34 116 VAL A N 1
ATOM 873 C CA . VAL A 1 116 ? -37.135 17.690 14.507 1.00 45.34 116 VAL A CA 1
ATOM 874 C C . VAL A 1 116 ? -38.399 16.869 14.258 1.00 45.34 116 VAL A C 1
ATOM 876 O O . VAL A 1 116 ? -39.345 17.308 13.612 1.00 45.34 116 VAL A O 1
ATOM 879 N N . THR A 1 117 ? -38.418 15.647 14.772 1.00 39.12 117 THR A N 1
ATOM 880 C CA . THR A 1 117 ? -39.651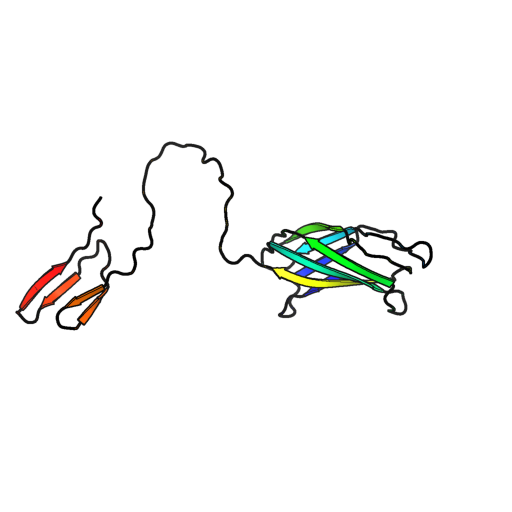 14.971 15.161 1.00 39.12 117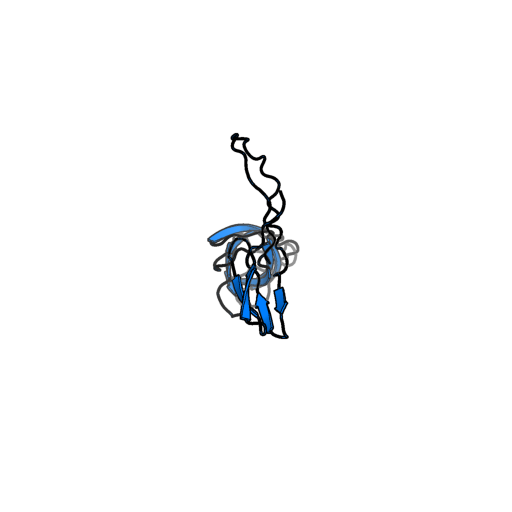 THR A CA 1
ATOM 881 C C . THR A 1 117 ? -39.882 15.288 16.628 1.00 39.12 117 THR A C 1
ATOM 883 O O . THR A 1 117 ? -39.170 14.789 17.492 1.00 39.12 117 THR A O 1
ATOM 886 N N . ASN A 1 118 ? -40.859 16.161 16.880 1.00 47.19 118 ASN A N 1
ATOM 887 C CA . ASN A 1 118 ? -41.387 16.485 18.202 1.00 47.19 118 ASN A CA 1
ATOM 888 C C . ASN A 1 118 ? -41.661 15.212 19.019 1.00 47.19 118 ASN A C 1
ATOM 890 O O . ASN A 1 118 ? -42.673 14.545 18.800 1.00 47.19 118 ASN A O 1
ATOM 894 N N . ALA A 1 119 ? -40.777 14.918 19.969 1.00 38.00 119 ALA A N 1
ATOM 895 C CA . ALA A 1 119 ? -41.037 14.105 21.152 1.00 38.00 119 ALA A CA 1
ATOM 896 C C . ALA A 1 119 ? -39.970 14.431 22.220 1.00 38.00 119 ALA A C 1
ATOM 898 O O . ALA A 1 119 ? -38.848 13.941 22.168 1.00 38.00 119 ALA A O 1
ATOM 899 N N . GLU A 1 120 ? -40.313 15.305 23.163 1.00 38.28 120 GLU A N 1
ATOM 900 C CA . GLU A 1 120 ? -39.613 15.509 24.447 1.00 38.28 120 GLU A CA 1
ATOM 901 C C . GLU A 1 120 ? -39.927 14.346 25.424 1.00 38.28 120 GLU A C 1
ATOM 903 O O . GLU A 1 120 ? -41.006 13.760 25.281 1.00 38.28 120 GLU A O 1
ATOM 908 N N . PRO A 1 121 ? -39.207 14.147 26.559 1.00 57.84 121 PRO A N 1
ATOM 909 C CA . PRO A 1 121 ? -37.754 14.129 26.892 1.00 57.84 121 PRO A CA 1
ATOM 910 C C . PRO A 1 121 ? -37.405 12.789 27.666 1.00 57.84 121 PRO A C 1
ATOM 912 O O . PRO A 1 121 ? -38.265 11.906 27.620 1.00 57.84 121 PRO A O 1
ATOM 915 N N . PRO A 1 122 ? -36.269 12.531 28.400 1.00 47.56 122 PRO A N 1
ATOM 916 C CA . PRO A 1 122 ? -35.270 13.468 28.949 1.00 47.56 122 PRO A CA 1
ATOM 917 C C . PRO A 1 122 ? -33.772 13.055 29.071 1.00 47.56 122 PRO A C 1
ATOM 919 O O . PRO A 1 122 ? -33.388 11.890 29.075 1.00 47.56 122 PRO A O 1
ATOM 922 N N . ALA A 1 123 ? -32.968 14.111 29.266 1.00 43.19 123 ALA A N 1
ATOM 923 C CA . ALA A 1 123 ? -31.816 14.284 30.167 1.00 43.19 123 ALA A CA 1
ATOM 924 C C . ALA A 1 123 ? -30.682 13.234 30.206 1.00 43.19 123 ALA A C 1
ATOM 926 O O . ALA A 1 123 ? -30.744 12.217 30.890 1.00 43.19 123 ALA A O 1
ATOM 927 N N . GLU A 1 124 ? -29.575 13.596 29.551 1.00 46.62 124 GLU A N 1
ATOM 928 C CA . GLU A 1 124 ? -28.257 13.779 30.181 1.00 46.62 124 GLU A CA 1
ATOM 929 C C . GLU A 1 124 ? -27.924 12.829 31.352 1.00 46.62 124 GLU A C 1
ATOM 931 O O . GLU A 1 124 ? -28.067 13.162 32.528 1.00 46.62 124 GLU A O 1
ATOM 936 N N . MET A 1 125 ? -27.387 11.644 31.042 1.00 42.47 125 MET A N 1
ATOM 937 C CA . MET A 1 125 ? -26.629 10.874 32.031 1.00 42.47 125 MET A CA 1
ATOM 938 C C . MET A 1 125 ? -25.262 11.533 32.228 1.00 42.47 125 MET A C 1
ATOM 940 O O . MET A 1 125 ? -24.242 11.087 31.704 1.00 42.47 125 MET A O 1
ATOM 944 N N . ALA A 1 126 ? -25.252 12.609 33.015 1.00 44.59 126 ALA A N 1
ATOM 945 C CA . ALA A 1 126 ? -24.085 12.964 33.799 1.00 44.59 126 ALA A CA 1
ATOM 946 C C . ALA A 1 126 ? -23.695 11.716 34.603 1.00 44.59 126 ALA A C 1
ATOM 948 O O . ALA A 1 126 ? -24.483 11.213 35.406 1.00 44.59 126 ALA A O 1
ATOM 949 N N . ILE A 1 127 ? -22.503 11.177 34.350 1.00 42.38 127 ILE A N 1
ATOM 950 C CA . ILE A 1 127 ? -21.946 10.093 35.157 1.00 42.38 127 ILE A CA 1
ATOM 951 C C . ILE A 1 127 ? -21.681 10.697 36.538 1.00 42.38 127 ILE A C 1
ATOM 953 O O . ILE A 1 127 ? -20.637 11.302 36.779 1.00 42.38 127 ILE A O 1
ATOM 957 N N . LEU A 1 128 ? -22.672 10.613 37.426 1.00 51.50 128 LEU A N 1
ATOM 958 C CA . LEU A 1 128 ? -22.503 10.952 38.830 1.00 51.50 128 LEU A CA 1
ATOM 959 C C . LEU A 1 128 ? -21.435 10.005 39.399 1.00 51.50 128 LEU A C 1
ATOM 961 O O . LEU A 1 128 ? -21.515 8.797 39.149 1.00 51.50 128 LEU A O 1
ATOM 965 N N . PRO A 1 129 ? -20.430 10.507 40.139 1.00 54.06 129 PRO A N 1
ATOM 966 C CA . PRO A 1 129 ? -19.516 9.624 40.850 1.00 54.06 129 PRO A CA 1
ATOM 967 C C . PRO A 1 129 ? -20.331 8.714 41.785 1.00 54.06 129 PRO A C 1
ATOM 969 O O . PRO A 1 129 ? -21.348 9.164 42.327 1.00 54.06 129 PRO A O 1
ATOM 972 N N . PRO A 1 130 ? -19.933 7.440 41.958 1.00 60.41 130 PRO A N 1
ATOM 973 C CA . PRO A 1 130 ? -20.661 6.507 42.809 1.00 60.41 130 PRO A CA 1
ATOM 974 C C . PRO A 1 130 ? -20.803 7.105 44.213 1.00 60.41 130 PRO A C 1
ATOM 976 O O . PRO A 1 130 ? -19.819 7.475 44.849 1.00 60.41 130 PRO A O 1
ATOM 979 N N . LEU A 1 131 ? -22.048 7.265 44.663 1.00 68.75 131 LEU A N 1
ATOM 980 C CA . LEU A 1 131 ? -22.358 7.789 45.987 1.00 68.75 131 LEU A CA 1
ATOM 981 C C . LEU A 1 131 ? -22.148 6.661 47.001 1.00 68.75 131 LEU A C 1
ATOM 983 O O . LEU A 1 131 ? -22.733 5.589 46.866 1.00 68.75 131 LEU A O 1
ATOM 987 N N . GLU A 1 132 ? -21.342 6.898 48.029 1.00 75.44 132 GLU A N 1
ATOM 988 C CA . GLU A 1 132 ? -21.104 5.950 49.121 1.00 75.44 132 GLU A CA 1
ATOM 989 C C . GLU A 1 132 ? -21.512 6.593 50.449 1.00 75.44 132 GLU A C 1
ATOM 991 O O . GLU A 1 132 ? -21.332 7.796 50.652 1.00 75.44 132 GLU A O 1
ATOM 996 N N . ILE A 1 133 ? -22.079 5.800 51.360 1.00 71.88 133 ILE A N 1
ATOM 997 C CA . ILE A 1 133 ? -22.375 6.229 52.730 1.00 71.88 133 ILE A CA 1
ATOM 998 C C . ILE A 1 133 ? -21.666 5.318 53.724 1.00 71.88 133 ILE A C 1
ATOM 1000 O O . ILE A 1 133 ? -21.724 4.095 53.609 1.00 71.88 133 ILE A O 1
ATOM 1004 N N . THR A 1 134 ? -21.023 5.912 54.727 1.00 67.75 134 THR A N 1
ATOM 1005 C CA . THR A 1 134 ? -20.412 5.176 55.838 1.00 67.75 134 THR A CA 1
ATOM 1006 C C . THR A 1 134 ? -21.258 5.343 57.096 1.00 67.75 134 THR A C 1
ATOM 1008 O O . THR A 1 134 ? -21.499 6.467 57.537 1.00 67.75 134 THR A O 1
ATOM 1011 N N . ILE A 1 135 ? -21.690 4.234 57.700 1.00 70.12 135 ILE A N 1
ATOM 1012 C CA . ILE A 1 135 ? -22.426 4.219 58.975 1.00 70.12 135 ILE A CA 1
ATOM 1013 C C . ILE A 1 135 ? -21.739 3.237 59.921 1.00 70.12 135 ILE A C 1
ATOM 1015 O O . ILE A 1 135 ? -21.458 2.107 59.543 1.00 70.12 135 ILE A O 1
ATOM 1019 N N . ASP A 1 136 ? -21.440 3.664 61.152 1.00 62.56 136 ASP A N 1
ATOM 1020 C CA . ASP A 1 136 ? -20.776 2.841 62.181 1.00 62.56 136 ASP A CA 1
ATOM 1021 C C . ASP A 1 136 ? -19.454 2.168 61.720 1.00 62.56 136 ASP A C 1
ATOM 1023 O O . ASP A 1 136 ? -19.034 1.156 62.287 1.00 62.56 136 ASP A O 1
ATOM 1027 N N . GLY A 1 137 ? -18.781 2.750 60.716 1.00 66.75 137 GLY A N 1
ATOM 1028 C CA . GLY A 1 137 ? -17.532 2.253 60.122 1.00 66.75 137 GLY A CA 1
ATOM 1029 C C . GLY A 1 137 ? -17.702 1.312 58.921 1.00 66.75 137 GLY A C 1
ATOM 1030 O O . GLY A 1 137 ? -16.702 0.916 58.330 1.00 66.75 137 GLY A O 1
ATOM 1031 N N . GLU A 1 138 ? -18.934 0.975 58.534 1.00 66.69 138 GLU A N 1
ATOM 1032 C CA . GLU A 1 138 ? -19.245 0.149 57.363 1.00 66.69 138 GLU A CA 1
ATOM 1033 C C . GLU A 1 138 ? -19.632 1.040 56.174 1.00 66.69 138 GLU A C 1
ATOM 1035 O O . GLU A 1 138 ? -20.491 1.913 56.308 1.00 66.69 138 GLU A O 1
ATOM 1040 N N . THR A 1 139 ? -18.974 0.851 55.025 1.00 70.19 139 THR A N 1
ATOM 1041 C CA . THR A 1 139 ? -19.210 1.643 53.804 1.00 70.19 139 THR A CA 1
ATOM 1042 C C . THR A 1 139 ? -20.128 0.882 52.858 1.00 70.19 139 THR A C 1
ATOM 1044 O O . THR A 1 139 ? -19.833 -0.252 52.485 1.00 70.19 139 THR A 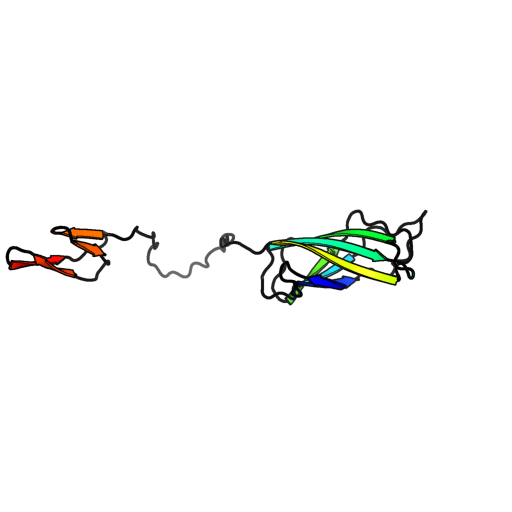O 1
ATOM 1047 N N . LEU A 1 140 ? -21.240 1.513 52.477 1.00 68.44 140 LEU A N 1
ATOM 1048 C CA . LEU A 1 140 ? -22.285 0.933 51.640 1.00 68.44 140 LEU A CA 1
ATOM 1049 C C . LEU A 1 140 ? -22.482 1.781 50.371 1.00 68.44 140 LEU A C 1
ATOM 1051 O O . LEU A 1 140 ? -22.627 3.005 50.475 1.00 68.44 140 LEU A O 1
ATOM 1055 N N . PRO A 1 141 ? -22.529 1.161 49.177 1.00 72.75 141 PRO A N 1
ATOM 1056 C CA . PRO A 1 141 ? -22.801 1.881 47.939 1.00 72.75 141 PRO A CA 1
ATOM 1057 C C . PRO A 1 141 ? -24.276 2.297 47.875 1.00 72.75 141 PRO A C 1
ATOM 1059 O O . PRO A 1 141 ? -25.173 1.480 48.088 1.00 72.75 141 PRO A O 1
ATOM 1062 N N . LEU A 1 142 ? -24.538 3.563 47.551 1.00 70.19 142 LEU A N 1
ATOM 1063 C CA . LEU A 1 142 ? -25.880 4.100 47.343 1.00 70.19 142 LEU A CA 1
ATOM 1064 C C . LEU A 1 142 ? -26.251 4.016 45.859 1.00 70.19 142 LEU A C 1
ATOM 1066 O O . LEU A 1 142 ? -25.552 4.537 44.993 1.00 70.19 142 LEU A O 1
ATOM 1070 N N . GLN A 1 143 ? -27.395 3.397 45.570 1.00 65.69 143 GLN A N 1
ATOM 1071 C CA . GLN A 1 143 ? -27.996 3.394 44.237 1.00 65.69 143 GLN A CA 1
ATOM 1072 C C . GLN A 1 143 ? -29.231 4.296 44.234 1.00 65.69 143 GLN A C 1
ATOM 1074 O O . GLN A 1 143 ? -30.045 4.258 45.159 1.00 65.69 143 GLN A O 1
ATOM 1079 N N . L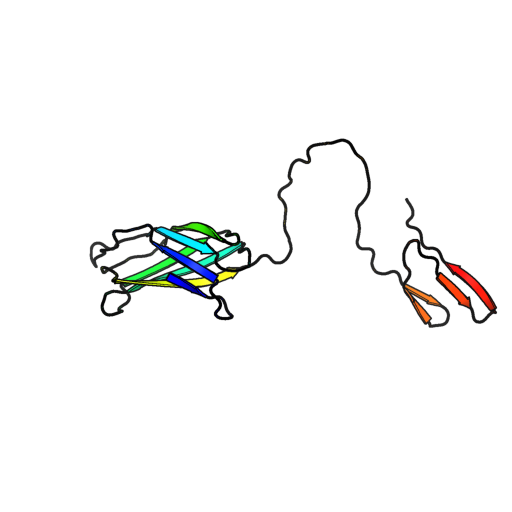EU A 1 144 ? -29.382 5.110 43.188 1.00 67.94 144 LEU A N 1
ATOM 1080 C CA . LEU A 1 144 ? -30.560 5.960 43.016 1.00 67.94 144 LEU A CA 1
ATOM 1081 C C . LEU A 1 144 ? -31.822 5.097 42.891 1.00 67.94 144 LEU A C 1
ATOM 1083 O O . LEU A 1 144 ? -31.834 4.098 42.176 1.00 67.94 144 LEU A O 1
ATOM 1087 N N . GLY A 1 145 ? -32.880 5.473 43.611 1.00 62.12 145 GLY A N 1
ATOM 1088 C CA . GLY A 1 145 ? -34.177 4.790 43.566 1.00 62.12 145 GLY A CA 1
ATOM 1089 C C . GLY A 1 145 ? -34.247 3.416 44.248 1.00 62.12 145 GLY A C 1
ATOM 1090 O O . GLY A 1 145 ? -35.353 2.903 44.414 1.00 62.12 145 GLY A O 1
ATOM 1091 N N . ASN A 1 146 ? -33.126 2.832 44.694 1.00 68.00 146 ASN A N 1
ATOM 1092 C CA . ASN A 1 146 ? -33.124 1.549 45.399 1.00 68.00 146 ASN A CA 1
ATOM 1093 C C . ASN A 1 146 ? -32.990 1.756 46.922 1.00 68.00 146 ASN A C 1
ATOM 1095 O O . ASN A 1 146 ? -31.955 2.247 47.381 1.00 68.00 146 ASN A O 1
ATOM 1099 N N . PRO A 1 147 ? -34.014 1.420 47.729 1.00 68.56 147 PRO A N 1
ATOM 1100 C CA . PRO A 1 147 ? -33.955 1.593 49.173 1.00 68.56 147 PRO A CA 1
ATOM 1101 C C . PRO A 1 147 ? -32.943 0.652 49.826 1.00 68.56 147 PRO A C 1
ATOM 1103 O O . PRO A 1 147 ? -32.964 -0.550 49.576 1.00 68.56 147 PRO A O 1
ATOM 1106 N N . ILE A 1 148 ? -32.141 1.178 50.750 1.00 72.38 148 ILE A N 1
ATOM 1107 C CA . ILE A 1 148 ? -31.258 0.365 51.595 1.00 72.38 148 ILE A CA 1
ATOM 1108 C C . ILE A 1 148 ? -31.792 0.395 53.028 1.00 72.38 148 ILE A C 1
ATOM 1110 O O . ILE A 1 148 ? -32.073 1.466 53.576 1.00 72.38 148 ILE A O 1
ATOM 1114 N N . GLU A 1 149 ? -31.959 -0.786 53.625 1.00 70.88 149 GLU A N 1
ATOM 1115 C CA . GLU A 1 149 ? -32.330 -0.951 55.032 1.00 70.88 149 GLU A CA 1
ATOM 1116 C C . GLU A 1 149 ? -31.089 -1.236 55.873 1.00 70.88 149 GLU A C 1
ATOM 1118 O O . GLU A 1 149 ? -30.384 -2.218 55.646 1.00 70.88 149 GLU A O 1
ATOM 1123 N N . ILE A 1 150 ? -30.840 -0.386 56.869 1.00 69.25 150 ILE A N 1
ATOM 1124 C CA . ILE A 1 150 ? -29.663 -0.486 57.731 1.00 69.25 150 ILE A CA 1
ATOM 1125 C C . ILE A 1 150 ? -30.118 -0.748 59.167 1.00 69.25 150 ILE A C 1
ATOM 1127 O O . ILE A 1 150 ? -30.923 -0.004 59.740 1.00 69.25 150 ILE A O 1
ATOM 1131 N N . ASN A 1 151 ? -29.586 -1.819 59.759 1.00 68.62 151 ASN A N 1
ATOM 1132 C CA . ASN A 1 151 ? -29.771 -2.139 61.171 1.00 68.62 151 ASN A CA 1
ATOM 1133 C C . ASN A 1 151 ? -28.692 -1.422 61.986 1.00 68.62 151 ASN A C 1
ATOM 1135 O O . ASN A 1 151 ? -27.548 -1.860 62.039 1.00 68.62 151 ASN A O 1
ATOM 1139 N N . THR A 1 152 ? -29.050 -0.314 62.633 1.00 65.00 152 THR A N 1
ATOM 1140 C CA . THR A 1 152 ? -28.096 0.433 63.470 1.00 65.00 152 THR A CA 1
ATOM 1141 C C . THR A 1 152 ? -27.838 -0.285 64.800 1.00 65.00 152 THR A C 1
ATOM 1143 O O . THR A 1 152 ? -28.719 -0.974 65.330 1.00 65.00 152 THR A O 1
ATOM 1146 N N . ARG A 1 153 ? -26.662 -0.073 65.415 1.00 63.50 153 ARG A N 1
ATOM 1147 C CA . ARG A 1 153 ? -26.303 -0.679 66.721 1.00 63.50 153 ARG A CA 1
ATOM 1148 C C . ARG A 1 153 ? -27.300 -0.374 67.852 1.00 63.50 153 ARG A C 1
ATOM 1150 O O . ARG A 1 153 ? -27.355 -1.105 68.837 1.00 63.50 153 ARG A O 1
ATOM 1157 N N . ARG A 1 154 ? -28.123 0.672 67.710 1.00 65.81 154 ARG A N 1
ATOM 1158 C CA . ARG A 1 154 ? -29.176 1.067 68.664 1.00 65.81 154 ARG A CA 1
ATOM 1159 C C . ARG A 1 154 ? -30.538 0.388 68.421 1.00 65.81 154 ARG A C 1
ATOM 1161 O O . ARG A 1 154 ? -31.534 0.833 68.979 1.00 65.81 154 ARG A O 1
ATOM 1168 N N . LYS A 1 155 ? -30.598 -0.689 67.620 1.00 61.38 155 LYS A N 1
ATOM 1169 C CA . LYS A 1 155 ? -31.826 -1.431 67.241 1.00 61.38 155 LYS A CA 1
ATOM 1170 C C . LYS A 1 155 ? -32.886 -0.601 66.497 1.00 61.38 155 LYS A C 1
ATOM 1172 O O . LYS A 1 155 ? -34.013 -1.059 66.327 1.00 61.38 155 LYS A O 1
ATOM 1177 N N . SER A 1 156 ? -32.541 0.587 66.006 1.00 62.84 156 SER A N 1
ATOM 1178 C CA . SER A 1 156 ? -33.396 1.363 65.107 1.00 62.84 156 SER A CA 1
ATOM 1179 C C . SER A 1 156 ? -33.115 0.983 63.653 1.00 62.84 156 SER A C 1
ATOM 1181 O O . SER A 1 156 ? -31.959 0.981 63.218 1.00 62.84 156 SER A O 1
ATOM 1183 N N . LYS A 1 157 ? -34.170 0.651 62.904 1.00 64.81 157 LYS A N 1
ATOM 1184 C CA . LYS A 1 157 ? -34.101 0.428 61.456 1.00 64.81 157 LYS A CA 1
ATOM 1185 C C . LYS A 1 157 ? -34.169 1.772 60.743 1.00 64.81 157 LYS A C 1
ATOM 1187 O O . LYS A 1 157 ? -35.116 2.525 60.962 1.00 64.81 157 LYS A O 1
ATOM 1192 N N . VAL A 1 158 ? -33.183 2.060 59.901 1.00 68.44 158 VAL A N 1
ATOM 1193 C CA . VAL A 1 158 ? -33.164 3.269 59.070 1.00 68.44 158 VAL A CA 1
ATOM 1194 C C . VAL A 1 158 ? -33.267 2.841 57.613 1.00 68.44 158 VAL A C 1
ATOM 1196 O O . VAL A 1 158 ? -32.483 2.012 57.155 1.00 68.44 158 VAL A O 1
ATOM 1199 N N . ARG A 1 159 ? -34.253 3.388 56.896 1.00 70.75 159 ARG A N 1
ATOM 1200 C CA . ARG A 1 159 ? -34.452 3.168 55.461 1.00 70.75 159 ARG A CA 1
ATOM 1201 C C . ARG A 1 159 ? -34.029 4.423 54.712 1.00 70.75 159 ARG A C 1
ATOM 1203 O O . ARG A 1 159 ? -34.585 5.492 54.955 1.00 70.75 159 ARG A O 1
ATOM 1210 N N . ILE A 1 160 ? -33.062 4.284 53.814 1.00 70.06 160 ILE A N 1
ATOM 1211 C CA . ILE A 1 160 ? -32.512 5.393 53.028 1.00 70.06 160 ILE A CA 1
ATOM 1212 C C . ILE A 1 160 ? -32.964 5.231 51.578 1.00 70.06 160 ILE A C 1
ATOM 1214 O O . ILE A 1 160 ? -32.827 4.151 51.009 1.00 70.06 160 ILE A O 1
ATOM 1218 N N . ILE A 1 161 ? -33.515 6.298 50.994 1.00 67.19 161 ILE A N 1
ATOM 1219 C CA . ILE A 1 161 ? -33.892 6.377 49.578 1.00 67.19 161 ILE A CA 1
ATOM 1220 C C . ILE A 1 161 ? -33.284 7.661 49.022 1.00 67.19 161 ILE A C 1
ATOM 1222 O O . ILE A 1 161 ? -33.588 8.749 49.513 1.00 67.19 161 ILE A O 1
ATOM 1226 N N . VAL A 1 162 ? -32.416 7.532 48.021 1.00 69.81 162 VAL A N 1
ATOM 1227 C CA . VAL A 1 162 ? -31.763 8.670 47.368 1.00 69.81 162 VAL A CA 1
ATOM 1228 C C . VAL A 1 162 ? -32.482 8.955 46.058 1.00 69.81 162 VAL A C 1
ATOM 1230 O O . VAL A 1 162 ? -32.549 8.089 45.184 1.00 69.81 162 VAL A O 1
ATOM 1233 N N . ASN A 1 163 ? -32.999 10.175 45.934 1.00 64.50 163 ASN A N 1
ATOM 1234 C CA . ASN A 1 163 ? -33.646 10.674 44.728 1.00 64.50 163 ASN A CA 1
ATOM 1235 C C . ASN A 1 163 ? -32.867 11.883 44.205 1.00 64.50 163 ASN A C 1
ATOM 1237 O O . ASN A 1 163 ? -32.406 12.715 44.989 1.00 64.50 163 ASN A O 1
ATOM 1241 N N . THR A 1 164 ? -32.750 12.007 42.887 1.00 62.19 164 THR A N 1
ATOM 1242 C CA . THR A 1 164 ? -32.277 13.237 42.246 1.00 62.19 164 THR A CA 1
ATOM 1243 C C . THR A 1 164 ? -33.356 14.310 42.374 1.00 62.19 164 THR A C 1
ATOM 1245 O O . THR A 1 164 ? -34.533 14.046 42.123 1.00 62.19 164 THR A O 1
ATOM 1248 N N . ARG A 1 165 ? -32.974 15.517 42.801 1.00 55.12 165 ARG A N 1
ATOM 1249 C CA . ARG A 1 165 ? -33.886 16.667 42.816 1.00 55.12 165 ARG A CA 1
ATOM 1250 C C . ARG A 1 165 ? -34.135 17.111 41.363 1.00 55.12 165 ARG A C 1
ATOM 1252 O O . ARG A 1 165 ? -33.154 17.138 40.620 1.00 55.12 165 ARG A O 1
ATOM 1259 N N . PRO A 1 166 ? -35.387 17.400 40.964 1.00 52.72 166 PRO A N 1
ATOM 1260 C CA . PRO A 1 166 ? -35.681 17.933 39.636 1.00 52.72 166 PRO A CA 1
ATOM 1261 C C . PRO A 1 166 ? -35.082 19.326 39.437 1.00 52.72 166 PRO A C 1
ATOM 1263 O O . PRO A 1 166 ? -34.926 20.054 40.451 1.00 52.72 166 PRO A O 1
#

Secondary structure (DSSP, 8-state):
-EEE-TTS-EEEEEEE--------SSS-EE--EEEEEE-SSS-EEEEEEEEEEE-TTS-EEEEEEEEES-B-TT-EEEEE-TT-EE-S--SEEEEEEEEEEEP-S----------------------PPPEEEEETTEEEEE-TT--EEEE-TTS-EEEE------

Radius of gyration: 30.04 Å; chains: 1; bounding box: 59×29×87 Å

pLDDT: mean 81.63, std 19.23, range [38.0, 98.56]

Sequence (166 aa):
AVAVDAEGRTALAGRLRTTDLRGAIDSPVTNIRLVIENRSQFFYNYISGWATFYDAEGVRCGEGLFKLDALAVSEAAETDTPGLRLKCAPATWRIVATNLLTRAGDTAKPSQPEAVTNAEPPAEMAILPPLEITIDGETLPLQLGNPIEINTRRKSKVRIIVNTRP

Foldseek 3Di:
DFAADPVRHTFKDKDFPDDDQAAAQVRWDFKGKMKIFGQDQAKFQKWKWKKWFAAPVRHTQWMFMWIDRIHHHRGIDMTIGHPITGNGRGPDMDIYIPDRHGDDDDPPPPDDPPPDPDDDDDDDPPVDDFDWDADPRDIDTDDAQDWDWDQHPVRDIDIDHDHDDD